Protein AF-A0A0Q6XEH3-F1 (afdb_monomer_lite)

Sequence (114 aa):
MPFETKRATFLDKTQQLRRALSASGHDPRDFDIEADHTSPLANLFKLAGGLLIVRRRSTGEERAYATDTESAWLDSVMADLSHGRLADAPETAPAVLSMLPHEDSVPAALPPVA

Structure (mmCIF, N/CA/C/O backbone):
data_AF-A0A0Q6XEH3-F1
#
_entry.id   AF-A0A0Q6XEH3-F1
#
loop_
_atom_site.group_PDB
_atom_site.id
_atom_site.type_symbol
_atom_site.label_atom_id
_atom_site.label_alt_id
_atom_site.label_comp_id
_atom_site.label_asym_id
_atom_site.label_entity_id
_atom_site.label_seq_id
_atom_site.pdbx_PDB_ins_code
_atom_site.Cartn_x
_atom_site.Cartn_y
_atom_site.Cartn_z
_atom_site.occupancy
_atom_site.B_iso_or_equiv
_atom_site.auth_seq_id
_atom_site.auth_comp_id
_atom_site.auth_asym_id
_atom_site.auth_atom_id
_atom_site.pdbx_PDB_model_num
ATOM 1 N N . MET A 1 1 ? 7.947 -3.030 -26.070 1.00 48.97 1 MET A N 1
ATOM 2 C CA . MET A 1 1 ? 7.619 -1.921 -25.150 1.00 48.97 1 MET A CA 1
ATOM 3 C C . MET A 1 1 ? 7.316 -2.485 -23.756 1.00 48.97 1 MET A C 1
ATOM 5 O O . MET A 1 1 ? 6.192 -2.898 -23.525 1.00 48.97 1 MET A O 1
ATOM 9 N N . PRO A 1 2 ? 8.298 -2.600 -22.841 1.00 59.72 2 PRO A N 1
ATOM 10 C CA . PRO A 1 2 ? 8.108 -3.265 -21.539 1.00 59.72 2 PRO A CA 1
ATOM 11 C C . PRO A 1 2 ? 7.513 -2.375 -20.429 1.00 59.72 2 PRO A C 1
ATOM 13 O O . PRO A 1 2 ? 7.138 -2.885 -19.378 1.00 59.72 2 PRO A O 1
ATOM 16 N N . PHE A 1 3 ? 7.440 -1.054 -20.619 1.00 59.34 3 PHE A N 1
ATOM 17 C CA . PHE A 1 3 ? 6.985 -0.116 -19.580 1.00 59.34 3 PHE A CA 1
ATOM 18 C C . PHE A 1 3 ? 5.456 -0.036 -19.444 1.00 59.34 3 PHE A C 1
ATOM 20 O O . PHE A 1 3 ? 4.954 0.161 -18.339 1.00 59.34 3 PHE A O 1
ATOM 27 N N . GLU A 1 4 ? 4.708 -0.232 -20.533 1.00 60.56 4 GLU A N 1
ATOM 28 C CA . GLU A 1 4 ? 3.235 -0.234 -20.511 1.00 60.56 4 GLU A CA 1
ATOM 29 C C . GLU A 1 4 ? 2.669 -1.423 -19.735 1.00 60.56 4 GLU A C 1
ATOM 31 O O . GLU A 1 4 ? 1.802 -1.245 -18.882 1.00 60.56 4 GLU A O 1
ATOM 36 N N . THR A 1 5 ? 3.213 -2.622 -19.957 1.00 64.25 5 THR A N 1
ATOM 37 C CA . THR A 1 5 ? 2.781 -3.837 -19.253 1.00 64.25 5 THR A CA 1
ATOM 38 C C . THR A 1 5 ? 2.966 -3.702 -17.742 1.00 64.25 5 THR A C 1
ATOM 40 O O . THR A 1 5 ? 2.080 -4.064 -16.977 1.00 64.25 5 THR A O 1
ATOM 43 N N . LYS A 1 6 ? 4.076 -3.097 -17.302 1.00 69.75 6 LYS A N 1
ATOM 44 C CA . LYS A 1 6 ? 4.381 -2.901 -15.876 1.00 69.75 6 LYS A CA 1
ATOM 45 C C . LYS A 1 6 ? 3.394 -1.958 -15.190 1.00 69.75 6 LYS A C 1
ATOM 47 O O . LYS A 1 6 ? 2.948 -2.242 -14.082 1.00 69.75 6 LYS A O 1
ATOM 52 N N . ARG A 1 7 ? 3.014 -0.863 -15.860 1.00 71.88 7 ARG A N 1
ATOM 53 C CA . ARG A 1 7 ? 1.991 0.063 -15.347 1.00 71.88 7 ARG A CA 1
ATOM 54 C C . ARG A 1 7 ? 0.626 -0.611 -15.254 1.00 71.88 7 ARG A C 1
ATOM 56 O O . ARG A 1 7 ? -0.051 -0.437 -14.247 1.00 71.88 7 ARG A O 1
ATOM 63 N N . ALA A 1 8 ? 0.252 -1.411 -16.254 1.00 72.25 8 ALA A N 1
ATOM 64 C CA . ALA A 1 8 ? -1.000 -2.164 -16.230 1.00 72.25 8 ALA A CA 1
ATOM 65 C C . ALA A 1 8 ? -1.050 -3.155 -15.052 1.00 72.25 8 ALA A C 1
ATOM 67 O O . ALA A 1 8 ? -2.026 -3.160 -14.308 1.00 72.25 8 ALA A O 1
ATOM 68 N N . THR A 1 9 ? 0.026 -3.916 -14.814 1.00 80.25 9 THR A N 1
ATOM 69 C CA . THR A 1 9 ? 0.119 -4.835 -13.664 1.00 80.25 9 THR A CA 1
ATOM 70 C C . THR A 1 9 ? 0.064 -4.101 -12.323 1.00 80.25 9 THR A C 1
ATOM 72 O O . THR A 1 9 ? -0.570 -4.576 -11.385 1.00 80.25 9 THR A O 1
ATOM 75 N N . PHE A 1 10 ? 0.707 -2.937 -12.206 1.00 82.38 10 PHE A N 1
ATOM 76 C CA . PHE A 1 10 ? 0.667 -2.144 -10.977 1.00 82.38 10 PHE A CA 1
ATOM 77 C C . PHE A 1 10 ? -0.742 -1.613 -10.670 1.00 82.38 10 PHE A C 1
ATOM 79 O O . PHE A 1 10 ? -1.207 -1.706 -9.532 1.00 82.38 10 PHE A O 1
ATOM 86 N N . LEU A 1 11 ? -1.441 -1.094 -11.683 1.00 83.31 11 LEU A N 1
ATOM 87 C CA . LEU A 1 11 ? -2.819 -0.620 -11.541 1.00 83.31 11 LEU A CA 1
ATOM 88 C C . LEU A 1 11 ? -3.772 -1.760 -11.160 1.00 83.31 11 LEU A C 1
ATOM 90 O O . LEU A 1 11 ? -4.601 -1.575 -10.270 1.00 83.31 11 LEU A O 1
ATOM 94 N N . ASP A 1 12 ? -3.610 -2.934 -11.773 1.00 87.06 12 ASP A N 1
ATOM 95 C CA . ASP A 1 12 ? -4.393 -4.133 -11.458 1.00 87.06 12 ASP A CA 1
ATOM 96 C C . ASP A 1 12 ? -4.199 -4.568 -9.996 1.00 87.06 12 ASP A C 1
ATOM 98 O O . ASP A 1 12 ? -5.165 -4.659 -9.236 1.00 87.06 12 ASP A O 1
ATOM 102 N N . LYS A 1 13 ? -2.944 -4.686 -9.543 1.00 88.12 13 LYS A N 1
ATOM 103 C CA . LYS A 1 13 ? -2.620 -5.000 -8.141 1.00 88.12 13 LYS A CA 1
ATOM 104 C C . LYS A 1 13 ? -3.130 -3.935 -7.162 1.00 88.12 13 LYS A C 1
ATOM 106 O O . LYS A 1 13 ? -3.608 -4.266 -6.080 1.00 88.12 13 LYS A O 1
ATOM 111 N N . THR A 1 14 ? -3.087 -2.654 -7.529 1.00 87.69 14 THR A N 1
ATOM 112 C CA . THR A 1 14 ? -3.633 -1.570 -6.690 1.00 87.69 14 THR A CA 1
ATOM 113 C C . THR A 1 14 ? -5.158 -1.659 -6.590 1.00 87.69 14 THR A C 1
ATOM 115 O O . THR A 1 14 ? -5.740 -1.428 -5.528 1.00 87.69 14 THR A O 1
ATOM 118 N N . GLN A 1 15 ? -5.831 -2.036 -7.679 1.00 89.00 15 GLN A N 1
ATOM 119 C CA . GLN A 1 15 ? -7.266 -2.301 -7.658 1.00 89.00 15 GLN A CA 1
ATOM 120 C C . GLN A 1 15 ? -7.593 -3.536 -6.810 1.00 89.00 15 GLN A C 1
ATOM 122 O O . GLN A 1 15 ? -8.570 -3.512 -6.057 1.00 89.00 15 GLN A O 1
ATOM 127 N N . GLN A 1 16 ? -6.773 -4.586 -6.889 1.00 90.62 16 GLN A N 1
ATOM 128 C CA . GLN A 1 16 ? -6.888 -5.772 -6.045 1.00 90.62 16 GLN A CA 1
ATOM 129 C C . GLN A 1 16 ? -6.757 -5.413 -4.561 1.00 90.62 16 GLN A C 1
ATOM 131 O O . GLN A 1 16 ? -7.608 -5.819 -3.775 1.00 90.62 16 GLN A O 1
ATOM 136 N N . LEU A 1 17 ? -5.784 -4.573 -4.196 1.00 90.62 17 LEU A N 1
ATOM 137 C CA . LEU A 1 17 ? -5.619 -4.062 -2.833 1.00 90.62 17 LEU A CA 1
ATOM 138 C C . LEU A 1 17 ? -6.873 -3.323 -2.340 1.00 90.62 17 LEU A C 1
ATOM 140 O O . LEU A 1 17 ? -7.377 -3.611 -1.258 1.00 90.62 17 LEU A O 1
ATOM 144 N N . ARG A 1 18 ? -7.444 -2.416 -3.144 1.00 90.06 18 ARG A N 1
ATOM 145 C CA . ARG A 1 18 ? -8.675 -1.690 -2.763 1.00 90.06 18 ARG A CA 1
ATOM 146 C C . ARG A 1 18 ? -9.869 -2.618 -2.531 1.00 90.06 18 ARG A C 1
ATOM 148 O O . ARG A 1 18 ? -10.675 -2.383 -1.629 1.00 90.06 18 ARG A O 1
ATOM 155 N N . ARG A 1 19 ? -9.992 -3.673 -3.342 1.00 90.69 19 ARG A N 1
ATOM 156 C CA . ARG A 1 19 ? -11.023 -4.704 -3.153 1.00 90.69 19 ARG A CA 1
ATOM 157 C C . ARG A 1 19 ? -10.765 -5.513 -1.887 1.00 90.69 19 ARG A C 1
ATOM 159 O O . ARG A 1 19 ? -11.710 -5.771 -1.150 1.00 90.69 19 ARG A O 1
ATOM 166 N N . ALA A 1 20 ? -9.510 -5.866 -1.627 1.00 89.06 20 ALA A N 1
ATOM 167 C CA . ALA A 1 20 ? -9.116 -6.613 -0.444 1.00 89.06 20 ALA A CA 1
ATOM 168 C C . ALA A 1 20 ? -9.407 -5.835 0.849 1.00 89.06 20 ALA A C 1
ATOM 170 O O . ALA A 1 20 ? -10.011 -6.407 1.747 1.00 89.06 20 ALA A O 1
ATOM 171 N N . LEU A 1 21 ? -9.111 -4.528 0.888 1.00 89.50 21 LEU A N 1
ATOM 172 C CA . LEU A 1 21 ? -9.483 -3.637 1.998 1.00 89.50 21 LEU A CA 1
ATOM 173 C C . LEU A 1 21 ? -10.988 -3.682 2.291 1.00 89.50 21 LEU A C 1
ATOM 175 O O . LEU A 1 21 ? -11.405 -3.857 3.431 1.00 89.50 21 LEU A O 1
ATOM 179 N N . SER A 1 22 ? -11.809 -3.577 1.241 1.00 87.81 22 SER A N 1
ATOM 180 C CA . SER A 1 22 ? -13.269 -3.634 1.391 1.00 87.81 22 SER A CA 1
ATOM 181 C C . SER A 1 22 ? -13.732 -5.002 1.905 1.00 87.81 22 SER A C 1
ATOM 183 O O . SER A 1 22 ? -14.632 -5.088 2.735 1.00 87.81 22 SER A O 1
ATOM 185 N N . ALA A 1 23 ? -13.126 -6.083 1.405 1.00 87.19 23 ALA A N 1
ATOM 186 C CA . ALA A 1 23 ? -13.472 -7.452 1.777 1.00 87.19 23 ALA A CA 1
ATOM 187 C C . ALA A 1 23 ? -13.045 -7.809 3.210 1.00 87.19 23 ALA A C 1
ATOM 189 O O . ALA A 1 23 ? -13.696 -8.637 3.843 1.00 87.19 23 ALA A O 1
ATOM 190 N N . SER A 1 24 ? -11.987 -7.181 3.729 1.00 83.75 24 SER A N 1
ATOM 191 C CA . SER A 1 24 ? -11.503 -7.372 5.098 1.00 83.75 24 SER A CA 1
ATOM 192 C C . SER A 1 24 ? -12.221 -6.494 6.131 1.00 83.75 24 SER A C 1
ATOM 194 O O . SER A 1 24 ? -11.847 -6.509 7.297 1.00 83.75 24 SER A O 1
ATOM 196 N N . GLY A 1 25 ? -13.247 -5.735 5.727 1.00 85.81 25 GLY A N 1
ATOM 197 C CA . GLY A 1 25 ? -14.031 -4.884 6.627 1.00 85.81 25 GLY A CA 1
ATOM 198 C C . GLY A 1 25 ? -13.425 -3.505 6.898 1.00 85.81 25 GLY A C 1
ATOM 199 O O . GLY A 1 25 ? -13.976 -2.752 7.697 1.00 85.81 25 GLY A O 1
ATOM 200 N N . HIS A 1 26 ? -12.333 -3.142 6.221 1.00 88.50 26 HIS A N 1
ATOM 201 C CA . HIS A 1 26 ? -11.778 -1.794 6.295 1.00 88.50 26 HIS A CA 1
ATOM 202 C C . HIS A 1 26 ? -12.531 -0.838 5.362 1.00 88.50 26 HIS A C 1
ATOM 204 O O . HIS A 1 26 ? -12.913 -1.210 4.252 1.00 88.50 26 HIS A O 1
ATOM 210 N N . ASP A 1 27 ? -12.700 0.423 5.778 1.00 88.38 27 ASP A N 1
ATOM 211 C CA . ASP A 1 27 ? -13.179 1.478 4.880 1.00 88.38 27 ASP A CA 1
ATOM 212 C C . ASP A 1 27 ? -12.041 1.891 3.930 1.00 88.38 27 ASP A C 1
ATOM 214 O O . ASP A 1 27 ? -11.046 2.458 4.386 1.00 88.38 27 ASP A O 1
ATOM 218 N N . PRO A 1 28 ? -12.158 1.692 2.603 1.00 87.62 28 PRO A N 1
ATOM 219 C CA . PRO A 1 28 ? -11.124 2.102 1.656 1.00 87.62 28 PRO A CA 1
ATOM 220 C C . PRO A 1 28 ? -10.837 3.608 1.665 1.00 87.62 28 PRO A C 1
ATOM 222 O O . PRO A 1 28 ? -9.792 4.024 1.174 1.00 87.62 28 PRO A O 1
ATOM 225 N N . ARG A 1 29 ? -11.756 4.439 2.176 1.00 90.12 29 ARG A N 1
ATOM 226 C CA . ARG A 1 29 ? -11.574 5.896 2.298 1.00 90.12 29 ARG A CA 1
ATOM 227 C C . ARG A 1 29 ? -10.674 6.291 3.464 1.00 90.12 29 ARG A C 1
ATOM 229 O O . ARG A 1 29 ? -10.197 7.426 3.492 1.00 90.12 29 ARG A O 1
ATOM 236 N N . ASP A 1 30 ? -10.453 5.373 4.401 1.00 90.31 30 ASP A N 1
ATOM 237 C CA . ASP A 1 30 ? -9.495 5.534 5.490 1.00 90.31 30 ASP A CA 1
ATOM 238 C C . ASP A 1 30 ? -8.048 5.328 5.012 1.00 90.31 30 ASP A C 1
ATOM 240 O O . ASP A 1 30 ? -7.110 5.668 5.723 1.00 90.31 30 ASP A O 1
ATOM 244 N N . PHE A 1 31 ? -7.844 4.816 3.794 1.00 92.50 31 PHE A N 1
ATOM 245 C CA . PHE A 1 31 ? -6.521 4.524 3.252 1.00 92.50 31 PHE A CA 1
ATOM 246 C C . PHE A 1 31 ? -6.182 5.438 2.073 1.00 92.50 31 PHE A C 1
ATOM 248 O O . PHE A 1 31 ? -6.863 5.452 1.046 1.00 92.50 31 PHE A O 1
ATOM 255 N N . ASP A 1 32 ? -5.071 6.158 2.199 1.00 92.50 32 ASP A N 1
ATOM 256 C CA . ASP A 1 32 ? -4.397 6.805 1.081 1.00 92.50 32 ASP A CA 1
ATOM 257 C C . ASP A 1 32 ? -3.367 5.835 0.502 1.00 92.50 32 ASP A C 1
ATOM 259 O O . ASP A 1 32 ? -2.494 5.340 1.213 1.00 92.50 32 ASP A O 1
ATOM 263 N N . ILE A 1 33 ? -3.485 5.548 -0.794 1.00 91.50 33 ILE A N 1
ATOM 264 C CA . ILE A 1 33 ? -2.582 4.656 -1.526 1.00 91.50 33 ILE A CA 1
ATOM 265 C C . ILE A 1 33 ? -1.993 5.463 -2.678 1.00 91.50 33 ILE A C 1
ATOM 267 O O . ILE A 1 33 ? -2.711 5.798 -3.626 1.00 91.50 33 ILE A O 1
ATOM 271 N N .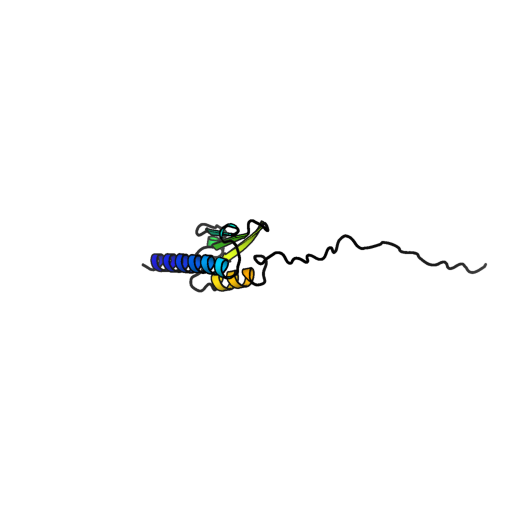 GLU A 1 34 ? -0.704 5.766 -2.590 1.00 90.00 34 GLU A N 1
ATOM 272 C CA . GLU A 1 34 ? 0.017 6.610 -3.538 1.00 90.00 34 GLU A CA 1
ATOM 273 C C . GLU A 1 34 ? 1.198 5.859 -4.154 1.00 90.00 34 GLU A C 1
ATOM 275 O O . GLU A 1 34 ? 1.928 5.140 -3.476 1.00 90.00 34 GLU A O 1
ATOM 280 N N . ALA A 1 35 ? 1.385 6.027 -5.462 1.00 87.31 35 ALA A N 1
ATOM 281 C CA . ALA A 1 35 ? 2.532 5.495 -6.181 1.00 87.31 35 ALA A CA 1
ATOM 282 C C . ALA A 1 35 ? 3.531 6.624 -6.436 1.00 87.31 35 ALA A C 1
ATOM 284 O O . ALA A 1 35 ? 3.262 7.510 -7.249 1.00 87.31 35 ALA A O 1
ATOM 285 N N . ASP A 1 36 ? 4.690 6.572 -5.785 1.00 84.44 36 ASP A N 1
ATOM 286 C CA . ASP A 1 36 ? 5.773 7.520 -6.020 1.00 84.44 36 ASP A CA 1
ATOM 287 C C . ASP A 1 36 ? 6.867 6.872 -6.876 1.00 84.44 36 ASP A C 1
ATOM 289 O O . ASP A 1 36 ? 7.793 6.207 -6.402 1.00 84.44 36 ASP A O 1
ATOM 293 N N . HIS A 1 37 ? 6.747 7.074 -8.187 1.00 77.62 37 HIS A N 1
ATOM 294 C CA . HIS A 1 37 ? 7.752 6.653 -9.167 1.00 77.62 37 HIS A CA 1
ATOM 295 C C . HIS A 1 37 ? 8.925 7.634 -9.281 1.00 77.62 37 HIS A C 1
ATOM 297 O O . HIS A 1 37 ? 9.925 7.321 -9.923 1.00 77.62 37 HIS A O 1
ATOM 303 N N . THR A 1 38 ? 8.793 8.828 -8.705 1.00 77.56 38 THR A N 1
ATOM 304 C CA . THR A 1 38 ? 9.788 9.907 -8.772 1.00 77.56 38 THR A CA 1
ATOM 305 C C . THR A 1 38 ? 10.615 10.033 -7.503 1.00 77.56 38 THR A C 1
ATOM 307 O O . THR A 1 38 ? 11.537 10.848 -7.454 1.00 77.56 38 THR A O 1
ATOM 310 N N . SER A 1 39 ? 10.309 9.214 -6.497 1.00 78.62 39 SER A N 1
ATOM 311 C CA . SER A 1 39 ? 10.941 9.266 -5.194 1.00 78.62 39 SER A CA 1
ATOM 312 C C . SER A 1 39 ? 12.466 9.236 -5.312 1.00 78.62 39 SER A C 1
ATOM 314 O O . SER A 1 39 ? 13.022 8.319 -5.932 1.00 78.62 39 SER A O 1
ATOM 316 N N . PRO A 1 40 ? 13.187 10.165 -4.659 1.00 80.94 40 PRO A N 1
ATOM 317 C CA . PRO A 1 40 ? 14.640 10.089 -4.547 1.00 80.94 40 PRO A CA 1
ATOM 318 C C . PRO A 1 40 ? 15.106 8.752 -3.956 1.00 80.94 40 PRO A C 1
ATOM 320 O O . PRO A 1 40 ? 16.157 8.246 -4.342 1.00 80.94 40 PRO A O 1
ATOM 323 N N . LEU A 1 41 ? 14.299 8.145 -3.077 1.00 79.94 41 LEU A N 1
ATOM 324 C CA . LEU A 1 41 ? 14.559 6.821 -2.511 1.00 79.94 41 LEU A CA 1
ATOM 325 C C . LEU A 1 41 ? 14.410 5.711 -3.555 1.00 79.94 41 LEU A C 1
ATOM 327 O O . LEU A 1 41 ? 15.264 4.831 -3.629 1.00 79.94 41 LEU A O 1
ATOM 331 N N . ALA A 1 42 ? 13.385 5.772 -4.409 1.00 81.38 42 ALA A N 1
ATOM 332 C CA . ALA A 1 42 ? 13.241 4.829 -5.516 1.00 81.38 42 ALA A CA 1
ATOM 333 C C . ALA A 1 42 ? 14.457 4.881 -6.452 1.00 81.38 42 ALA A C 1
ATOM 335 O O . ALA A 1 42 ? 14.976 3.838 -6.849 1.00 81.38 42 ALA A O 1
ATOM 336 N N . ASN A 1 43 ? 14.967 6.084 -6.730 1.00 81.12 43 ASN A N 1
ATOM 337 C CA . ASN A 1 43 ? 16.187 6.267 -7.514 1.00 81.12 43 ASN A CA 1
ATOM 338 C C . ASN A 1 43 ? 17.432 5.735 -6.791 1.00 81.12 43 ASN A C 1
ATOM 340 O O . ASN A 1 43 ? 18.237 5.034 -7.406 1.00 81.12 43 ASN A O 1
ATOM 344 N N . LEU A 1 44 ? 17.577 6.018 -5.493 1.00 81.75 44 LEU A N 1
ATOM 345 C CA . LEU A 1 44 ? 18.701 5.551 -4.678 1.00 81.75 44 LEU A CA 1
ATOM 346 C C . LEU A 1 44 ? 18.792 4.019 -4.659 1.00 81.75 44 LEU A C 1
ATOM 348 O O . LEU A 1 44 ? 19.872 3.458 -4.839 1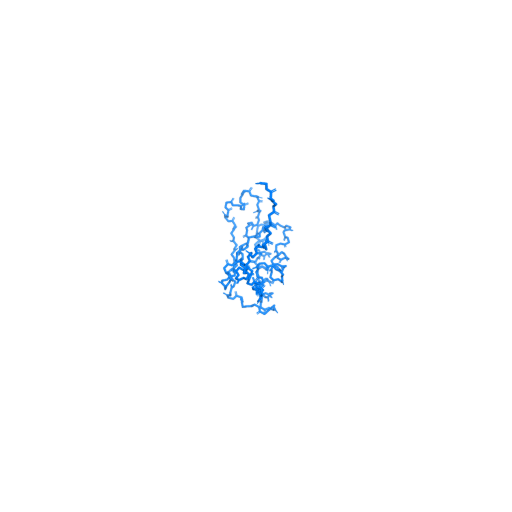.00 81.75 44 LEU A O 1
ATOM 352 N N . PHE A 1 45 ? 17.652 3.347 -4.502 1.00 80.12 45 PHE A N 1
ATOM 353 C CA . PHE A 1 45 ? 17.560 1.887 -4.460 1.00 80.12 45 PHE A CA 1
ATOM 354 C C . PHE A 1 45 ? 17.348 1.239 -5.836 1.00 80.12 45 PHE A C 1
ATOM 356 O O . PHE A 1 45 ? 17.205 0.022 -5.923 1.00 80.12 45 PHE A O 1
ATOM 363 N N . LYS A 1 46 ? 17.359 2.028 -6.920 1.00 78.62 46 LYS A N 1
ATOM 364 C CA . LYS A 1 46 ? 17.147 1.568 -8.305 1.00 78.62 46 LYS A CA 1
ATOM 365 C C . LYS A 1 46 ? 15.857 0.750 -8.478 1.00 78.62 46 LYS A C 1
ATOM 367 O O . LYS A 1 46 ? 15.813 -0.208 -9.253 1.00 78.62 46 LYS A O 1
ATOM 372 N N . LEU A 1 47 ? 14.798 1.137 -7.770 1.00 78.38 47 LEU A N 1
ATOM 373 C CA . LEU A 1 47 ? 13.496 0.479 -7.823 1.00 78.38 47 LEU A CA 1
ATOM 374 C C . LEU A 1 47 ? 12.800 0.832 -9.136 1.00 78.38 47 LEU A C 1
ATOM 376 O O . LEU A 1 47 ? 12.184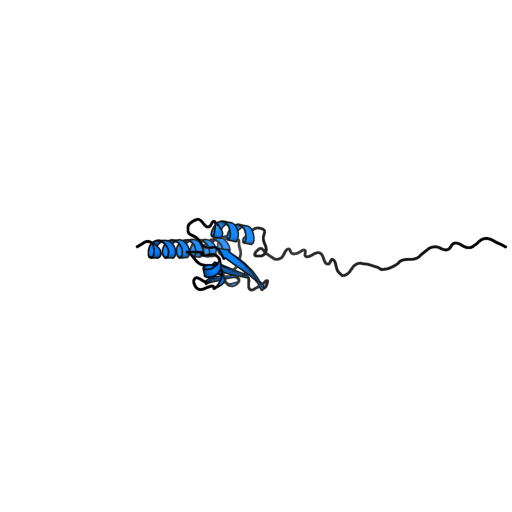 1.885 -9.273 1.00 78.38 47 LEU A O 1
ATOM 380 N N . ALA A 1 48 ? 12.883 -0.073 -10.112 1.00 74.62 48 ALA A N 1
ATOM 381 C CA . ALA A 1 48 ? 12.359 0.154 -11.459 1.00 74.62 48 ALA A CA 1
ATOM 382 C C . ALA A 1 48 ? 10.842 0.424 -11.510 1.00 74.62 48 ALA A C 1
ATOM 384 O O . ALA A 1 48 ? 10.364 0.989 -12.492 1.00 74.62 48 ALA A O 1
ATOM 385 N N . GLY A 1 49 ? 10.088 -0.001 -10.491 1.00 75.69 49 GLY A N 1
ATOM 386 C CA . GLY A 1 49 ? 8.657 0.283 -10.374 1.00 75.69 49 GLY A CA 1
ATOM 387 C C . GLY A 1 49 ? 8.304 1.412 -9.407 1.00 75.69 49 GLY A C 1
ATOM 388 O O . GLY A 1 49 ? 7.138 1.801 -9.366 1.00 75.69 49 GLY A O 1
ATOM 389 N N . GLY A 1 50 ? 9.276 1.993 -8.697 1.00 86.12 50 GLY A N 1
ATOM 390 C CA . GLY A 1 50 ? 9.050 3.058 -7.719 1.00 86.12 50 GLY A CA 1
ATOM 391 C C . GLY A 1 50 ? 8.772 2.564 -6.298 1.00 86.12 50 GLY A C 1
ATOM 392 O O . GLY A 1 50 ? 9.211 1.485 -5.889 1.00 86.12 50 GLY A O 1
ATOM 393 N N . LEU A 1 51 ? 8.056 3.400 -5.547 1.00 88.94 51 LEU A N 1
ATOM 394 C CA . LEU A 1 51 ? 7.533 3.097 -4.220 1.00 88.94 51 LEU A CA 1
ATOM 395 C C . LEU A 1 51 ? 6.005 3.154 -4.223 1.00 88.94 51 LEU A C 1
ATOM 397 O O . LEU A 1 51 ? 5.400 3.971 -4.915 1.00 88.94 51 LEU A O 1
ATOM 401 N N . LEU A 1 52 ? 5.392 2.306 -3.406 1.00 91.06 52 LEU A N 1
ATOM 402 C CA . LEU A 1 52 ? 4.007 2.442 -2.984 1.00 91.06 52 LEU A CA 1
ATOM 403 C C . LEU A 1 52 ? 3.991 2.942 -1.546 1.00 91.06 52 LEU A C 1
ATOM 405 O O . LEU A 1 52 ? 4.569 2.299 -0.673 1.00 91.06 52 LEU A O 1
ATOM 409 N N . ILE A 1 53 ? 3.301 4.042 -1.296 1.00 91.81 53 ILE A N 1
ATOM 410 C CA . ILE A 1 53 ? 3.051 4.558 0.043 1.00 91.81 53 ILE A CA 1
ATOM 411 C C . ILE A 1 53 ? 1.602 4.237 0.394 1.00 91.81 53 ILE A C 1
ATOM 413 O O . ILE A 1 53 ? 0.681 4.576 -0.351 1.00 91.81 53 ILE A O 1
ATOM 417 N N . VAL A 1 54 ? 1.405 3.555 1.519 1.00 92.69 54 VAL A N 1
ATOM 418 C CA . VAL A 1 54 ? 0.087 3.266 2.084 1.00 92.69 54 VAL A CA 1
ATOM 419 C C . VAL A 1 54 ? 0.004 3.951 3.435 1.00 92.69 54 VAL A C 1
ATOM 421 O O . VAL A 1 54 ? 0.795 3.660 4.334 1.00 92.69 54 VAL A O 1
ATOM 424 N N . ARG A 1 55 ? -0.959 4.857 3.574 1.00 92.81 55 ARG A N 1
ATOM 425 C CA . ARG A 1 55 ? -1.209 5.597 4.806 1.00 92.81 55 ARG A CA 1
ATOM 426 C C . ARG A 1 55 ? -2.630 5.365 5.275 1.00 92.81 55 ARG A C 1
ATOM 428 O O . ARG A 1 55 ? -3.571 5.523 4.500 1.00 92.81 55 ARG A O 1
ATOM 435 N N . ARG A 1 56 ? -2.784 5.052 6.555 1.00 92.50 56 ARG A N 1
ATOM 436 C CA . ARG A 1 56 ? -4.085 4.945 7.206 1.00 92.50 56 ARG A CA 1
ATOM 437 C C . ARG A 1 56 ? -4.398 6.244 7.946 1.00 92.50 56 ARG A C 1
ATOM 439 O O . ARG A 1 56 ? -3.655 6.658 8.831 1.00 92.50 56 ARG A O 1
ATOM 446 N N . ARG A 1 57 ? -5.485 6.917 7.575 1.00 89.94 57 ARG A N 1
ATOM 447 C CA . ARG A 1 57 ? -5.846 8.258 8.063 1.00 89.94 57 ARG A CA 1
ATOM 448 C C . ARG A 1 57 ? -6.268 8.247 9.527 1.00 89.94 57 ARG A C 1
ATOM 450 O O . ARG A 1 57 ? -5.887 9.153 10.260 1.00 89.94 57 ARG A O 1
ATOM 457 N N . SER A 1 58 ? -7.027 7.239 9.945 1.00 87.62 58 SER A N 1
ATOM 458 C CA . SER A 1 58 ? -7.528 7.105 11.316 1.00 87.62 58 SER A CA 1
ATOM 459 C C . SER A 1 58 ? -6.424 6.907 12.356 1.00 87.62 58 SER A C 1
ATOM 461 O O . SER A 1 58 ? -6.557 7.400 13.474 1.00 87.62 58 SER A O 1
ATOM 463 N N . THR A 1 59 ? -5.334 6.222 11.999 1.00 85.69 59 THR A N 1
ATOM 464 C CA . THR A 1 59 ? -4.213 5.940 12.913 1.00 85.69 59 THR A CA 1
ATOM 465 C C . THR A 1 59 ? -2.998 6.834 12.669 1.00 85.69 59 THR A C 1
ATOM 467 O O . THR A 1 59 ? -2.149 6.963 13.545 1.00 85.69 59 THR A O 1
ATOM 470 N N . GLY A 1 60 ? -2.899 7.448 11.487 1.00 87.06 60 GLY A N 1
ATOM 471 C CA . GLY A 1 60 ? -1.720 8.193 11.048 1.00 87.06 60 GLY A CA 1
ATOM 472 C C . GLY A 1 60 ? -0.530 7.306 10.662 1.00 87.06 60 GLY A C 1
ATOM 473 O O . GLY A 1 60 ? 0.529 7.837 10.340 1.00 87.06 60 GLY A O 1
ATOM 474 N N . GLU A 1 61 ? -0.686 5.980 10.684 1.00 89.69 61 GLU A N 1
ATOM 475 C CA . GLU A 1 61 ? 0.370 5.032 10.321 1.00 89.69 61 GLU A CA 1
ATOM 476 C C . GLU A 1 61 ? 0.639 5.075 8.809 1.00 89.69 61 GLU A C 1
ATOM 478 O O . GLU A 1 61 ? -0.286 5.089 7.989 1.00 89.69 61 GLU A O 1
ATOM 483 N N . GLU A 1 62 ? 1.920 5.079 8.440 1.00 91.56 62 GLU A N 1
ATOM 484 C CA . GLU A 1 62 ? 2.393 5.166 7.058 1.00 91.56 62 GLU A CA 1
ATOM 485 C C . GLU A 1 62 ? 3.470 4.112 6.793 1.00 91.56 62 GLU A C 1
ATOM 487 O O . GLU A 1 62 ? 4.380 3.892 7.598 1.00 91.56 62 GLU A O 1
ATOM 492 N N . ARG A 1 63 ? 3.365 3.435 5.647 1.00 91.75 63 ARG A N 1
ATOM 493 C CA . ARG A 1 63 ? 4.294 2.384 5.224 1.00 91.75 63 ARG A CA 1
ATOM 494 C C . ARG A 1 63 ? 4.648 2.552 3.754 1.00 91.75 63 ARG A C 1
ATOM 496 O O . ARG A 1 63 ? 3.777 2.807 2.926 1.00 91.75 63 ARG A O 1
ATOM 503 N N . ALA A 1 64 ? 5.927 2.365 3.436 1.00 90.31 64 ALA A N 1
ATOM 504 C CA . ALA A 1 64 ? 6.440 2.390 2.072 1.00 90.31 64 ALA A CA 1
ATOM 505 C C . ALA A 1 64 ? 6.873 0.986 1.629 1.00 90.31 64 ALA A C 1
ATOM 507 O O . ALA A 1 64 ? 7.566 0.281 2.365 1.00 90.31 64 ALA A O 1
ATOM 508 N N . TYR A 1 65 ? 6.504 0.606 0.408 1.00 90.19 65 TYR A N 1
ATOM 509 C CA . TYR A 1 65 ? 6.797 -0.693 -0.191 1.00 90.19 65 TYR A CA 1
ATOM 510 C C . TYR A 1 65 ? 7.513 -0.507 -1.528 1.00 90.19 65 TYR A C 1
ATOM 512 O O . TYR A 1 65 ? 7.111 0.313 -2.352 1.00 90.19 65 TYR A O 1
ATOM 520 N N . ALA A 1 66 ? 8.568 -1.285 -1.762 1.00 88.69 66 ALA A N 1
ATOM 521 C CA . ALA A 1 66 ? 9.257 -1.323 -3.048 1.00 88.69 66 ALA A CA 1
ATOM 522 C C . ALA A 1 66 ? 8.416 -2.074 -4.088 1.00 88.69 66 ALA A C 1
ATOM 524 O O . ALA A 1 66 ? 7.944 -3.172 -3.807 1.00 88.69 66 ALA A O 1
ATOM 525 N N . THR A 1 67 ? 8.239 -1.502 -5.281 1.00 85.38 67 THR A N 1
ATOM 526 C CA . THR A 1 67 ? 7.337 -2.040 -6.319 1.00 85.38 67 THR A CA 1
ATOM 527 C C . THR A 1 67 ? 8.084 -2.552 -7.558 1.00 85.38 67 THR A C 1
ATOM 529 O O . THR A 1 67 ? 7.648 -2.350 -8.690 1.00 85.38 67 THR A O 1
ATOM 532 N N . ASP A 1 68 ? 9.234 -3.213 -7.391 1.00 79.56 68 ASP A N 1
ATOM 533 C CA . ASP A 1 68 ? 10.005 -3.771 -8.509 1.00 79.56 68 ASP A CA 1
ATOM 534 C C . ASP A 1 68 ? 9.315 -4.968 -9.209 1.00 79.56 68 ASP A C 1
ATOM 536 O O . ASP A 1 68 ? 8.252 -5.436 -8.808 1.00 79.56 68 ASP A O 1
ATOM 540 N N . THR A 1 69 ? 9.889 -5.461 -10.310 1.00 62.84 69 THR A N 1
ATOM 541 C CA . THR A 1 69 ? 9.213 -6.427 -11.207 1.00 62.84 69 THR A CA 1
ATOM 542 C C . THR A 1 69 ? 8.904 -7.767 -10.519 1.00 62.84 69 THR A C 1
ATOM 544 O O . THR A 1 69 ? 7.951 -8.436 -10.915 1.00 62.84 69 THR A O 1
ATOM 547 N N . GLU A 1 70 ? 9.652 -8.123 -9.471 1.00 69.69 70 GLU A N 1
ATOM 548 C CA . GLU A 1 70 ? 9.466 -9.351 -8.686 1.00 69.69 70 GLU A CA 1
ATOM 549 C C . GLU A 1 70 ? 8.987 -9.062 -7.253 1.00 69.69 70 GLU A C 1
ATOM 551 O O . GLU A 1 70 ? 8.890 -9.971 -6.430 1.00 69.69 70 GLU A O 1
ATOM 556 N N . SER A 1 71 ? 8.643 -7.805 -6.945 1.00 70.00 71 SER A N 1
ATOM 557 C CA . SER A 1 71 ? 8.216 -7.432 -5.597 1.00 70.00 71 SER A CA 1
ATOM 558 C C . SER A 1 71 ? 6.913 -8.123 -5.190 1.00 70.00 71 SER A C 1
ATOM 560 O O . SER A 1 71 ? 5.848 -7.948 -5.798 1.00 70.00 71 SER A O 1
ATOM 562 N N . ALA A 1 72 ? 6.983 -8.812 -4.052 1.00 84.94 72 ALA A N 1
ATOM 563 C CA . ALA A 1 72 ? 5.842 -9.313 -3.287 1.00 84.94 72 ALA A CA 1
ATOM 564 C C . ALA A 1 72 ? 5.142 -8.189 -2.493 1.00 84.94 72 ALA A C 1
ATOM 566 O O . ALA A 1 72 ? 4.616 -8.412 -1.407 1.00 84.94 72 ALA A O 1
ATOM 567 N N . TRP A 1 73 ? 5.159 -6.948 -3.000 1.00 89.69 73 TRP A N 1
ATOM 568 C CA . TRP A 1 73 ? 4.661 -5.783 -2.264 1.00 89.69 73 TRP A CA 1
ATOM 569 C C . TRP A 1 73 ? 3.193 -5.925 -1.881 1.00 89.69 73 TRP A C 1
ATOM 571 O O . TRP A 1 73 ? 2.812 -5.511 -0.793 1.00 89.69 73 TRP A O 1
ATOM 581 N N . LEU A 1 74 ? 2.379 -6.523 -2.755 1.00 89.06 74 LEU A N 1
ATOM 582 C CA . LEU A 1 74 ? 0.964 -6.730 -2.480 1.00 89.06 74 LEU A CA 1
ATOM 583 C C . LEU A 1 74 ? 0.792 -7.674 -1.288 1.00 89.06 74 LEU A C 1
ATOM 585 O O . LEU A 1 74 ? 0.043 -7.351 -0.374 1.00 89.06 74 LEU A O 1
ATOM 589 N N . ASP A 1 75 ? 1.535 -8.780 -1.255 1.00 89.75 75 ASP A N 1
ATOM 590 C CA . ASP A 1 75 ? 1.507 -9.727 -0.139 1.00 89.75 75 ASP A CA 1
ATOM 591 C C . ASP A 1 75 ? 2.009 -9.076 1.158 1.00 89.75 75 ASP A C 1
ATOM 593 O O . ASP A 1 75 ? 1.403 -9.253 2.213 1.00 89.75 75 ASP A O 1
ATOM 597 N N . SER A 1 76 ? 3.054 -8.245 1.080 1.00 90.38 76 SER A N 1
ATOM 598 C CA . SER A 1 76 ? 3.560 -7.473 2.222 1.00 90.38 76 SER A CA 1
ATOM 599 C C . SER A 1 76 ? 2.529 -6.483 2.770 1.00 90.38 76 SER A C 1
ATOM 601 O O . SER A 1 76 ? 2.374 -6.378 3.985 1.00 90.38 76 SER A O 1
ATOM 603 N N . VAL A 1 77 ? 1.798 -5.778 1.898 1.00 90.50 77 VAL A N 1
ATOM 604 C CA . VAL A 1 77 ? 0.706 -4.883 2.316 1.00 90.50 77 VAL A CA 1
ATOM 605 C C . VAL A 1 77 ? -0.416 -5.692 2.965 1.00 90.50 77 VAL A C 1
ATOM 607 O O . VAL A 1 77 ? -0.900 -5.321 4.030 1.00 90.50 77 VAL A O 1
ATOM 610 N N . MET A 1 78 ? -0.810 -6.818 2.366 1.00 89.88 78 MET A N 1
ATOM 611 C CA . MET A 1 78 ? -1.849 -7.693 2.918 1.00 89.88 78 MET A CA 1
ATOM 612 C C . MET A 1 78 ? -1.469 -8.245 4.299 1.00 89.88 78 MET A C 1
ATOM 614 O O . MET A 1 78 ? -2.317 -8.318 5.192 1.00 89.88 78 MET A O 1
ATOM 618 N N . ALA A 1 79 ? -0.196 -8.583 4.506 1.00 88.94 79 ALA A N 1
ATOM 619 C CA . ALA A 1 79 ? 0.318 -8.990 5.808 1.00 88.94 79 ALA A CA 1
ATOM 620 C C . ALA A 1 79 ? 0.268 -7.840 6.831 1.00 88.94 79 ALA A C 1
ATOM 622 O O . ALA A 1 79 ? -0.192 -8.043 7.957 1.00 88.94 79 ALA A O 1
ATOM 623 N N . ASP A 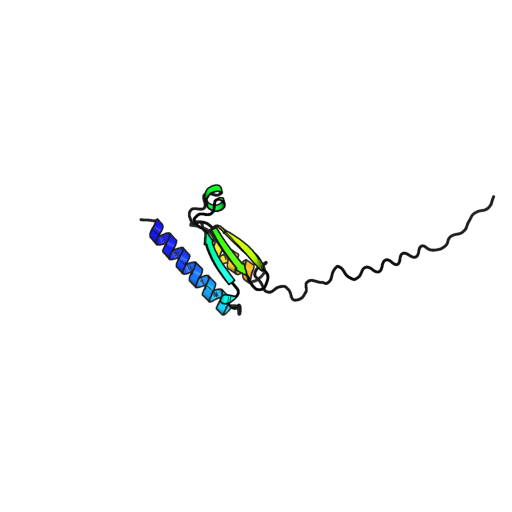1 80 ? 0.672 -6.627 6.436 1.00 88.25 80 ASP A N 1
ATOM 624 C CA . ASP A 1 80 ? 0.627 -5.445 7.307 1.00 88.25 80 ASP A CA 1
ATOM 625 C C . ASP A 1 80 ? -0.811 -5.037 7.680 1.00 88.25 80 ASP A C 1
ATOM 627 O O . ASP A 1 80 ? -1.028 -4.535 8.784 1.00 88.25 80 ASP A O 1
ATOM 631 N N . LEU A 1 81 ? -1.787 -5.278 6.800 1.00 86.56 81 LEU A N 1
ATOM 632 C CA . LEU A 1 81 ? -3.214 -5.073 7.076 1.00 86.56 81 LEU A CA 1
ATOM 633 C C . LEU A 1 81 ? -3.783 -6.115 8.043 1.00 86.56 81 LEU A C 1
ATOM 635 O O . LEU A 1 81 ? -4.636 -5.794 8.862 1.00 86.56 81 LEU A O 1
ATOM 639 N N . SER A 1 82 ? -3.311 -7.359 7.959 1.00 84.19 82 SER A N 1
ATOM 640 C CA . SER A 1 82 ? -3.840 -8.464 8.770 1.00 84.19 82 SER A CA 1
ATOM 641 C C . SER A 1 82 ? -3.255 -8.488 10.185 1.00 84.19 82 SER A C 1
ATOM 643 O O . SER A 1 82 ? -3.940 -8.855 11.138 1.00 84.19 82 SER A O 1
ATOM 645 N N . HIS A 1 83 ? -1.973 -8.137 10.325 1.00 79.50 83 HIS A N 1
ATOM 646 C CA . HIS A 1 83 ? -1.213 -8.339 11.566 1.00 79.50 83 HIS A CA 1
ATOM 647 C C . HIS A 1 83 ? -0.219 -7.215 11.892 1.00 79.50 83 HIS A C 1
ATOM 649 O O . HIS A 1 83 ? 0.482 -7.295 12.902 1.00 79.50 83 HIS A O 1
ATOM 655 N N . GLY A 1 84 ? -0.088 -6.210 11.027 1.00 75.12 84 GLY A N 1
ATOM 656 C CA . GLY A 1 84 ? 0.953 -5.192 11.128 1.00 75.12 84 GLY A CA 1
ATOM 657 C C . GLY A 1 84 ? 0.441 -3.829 11.575 1.00 75.12 84 GLY A C 1
ATOM 658 O O . GLY A 1 84 ? -0.610 -3.684 12.187 1.00 75.12 84 GLY A O 1
ATOM 659 N N . ARG A 1 85 ? 1.226 -2.798 11.254 1.00 76.75 85 ARG A N 1
ATOM 660 C CA . ARG A 1 85 ? 0.976 -1.399 11.648 1.00 76.75 85 ARG A CA 1
ATOM 661 C C . ARG A 1 85 ? -0.241 -0.766 10.970 1.00 76.75 85 ARG A C 1
ATOM 663 O O . ARG A 1 85 ? -0.705 0.276 11.415 1.00 76.75 85 ARG A O 1
ATOM 670 N N . LEU A 1 86 ? -0.732 -1.375 9.892 1.00 81.31 86 LEU A N 1
ATOM 671 C CA . LEU A 1 86 ? -1.917 -0.909 9.172 1.00 81.31 86 LEU A CA 1
ATOM 672 C C . LEU A 1 86 ? -3.205 -1.587 9.660 1.00 81.31 86 LEU A C 1
ATOM 674 O O . LEU A 1 86 ? -4.291 -1.113 9.319 1.00 81.31 86 LEU A O 1
ATOM 678 N N . ALA A 1 87 ? -3.090 -2.654 10.459 1.00 79.00 87 ALA A N 1
ATOM 679 C CA . ALA A 1 87 ? -4.224 -3.297 11.108 1.00 79.00 87 ALA A CA 1
ATOM 680 C C . ALA A 1 87 ? -4.933 -2.324 12.060 1.00 79.00 87 ALA A C 1
ATOM 682 O O . ALA A 1 87 ? -4.424 -1.242 12.376 1.00 79.00 87 ALA A O 1
ATOM 683 N N . ASP A 1 88 ? -6.139 -2.685 12.501 1.00 69.31 88 ASP A N 1
ATOM 684 C CA . ASP A 1 88 ? -6.794 -1.953 13.583 1.00 69.31 88 ASP A CA 1
ATOM 685 C C . ASP A 1 88 ? -5.846 -1.826 14.765 1.00 69.31 88 ASP A C 1
ATOM 687 O O . ASP A 1 88 ? -5.149 -2.780 15.123 1.00 69.31 88 ASP A O 1
ATOM 691 N N . ALA A 1 89 ? -5.781 -0.610 15.322 1.00 59.38 89 ALA A N 1
ATOM 692 C CA . ALA A 1 89 ? -5.025 -0.382 16.536 1.00 59.38 89 ALA A CA 1
ATOM 693 C C . ALA A 1 89 ? -5.456 -1.474 17.520 1.00 59.38 89 ALA A C 1
ATOM 695 O O . ALA A 1 89 ? -6.666 -1.658 17.699 1.00 59.38 89 ALA A O 1
ATOM 696 N N . PRO A 1 90 ? -4.520 -2.237 18.112 1.00 51.94 90 PRO A N 1
ATOM 697 C CA . PRO A 1 90 ? -4.920 -3.195 19.118 1.00 51.94 90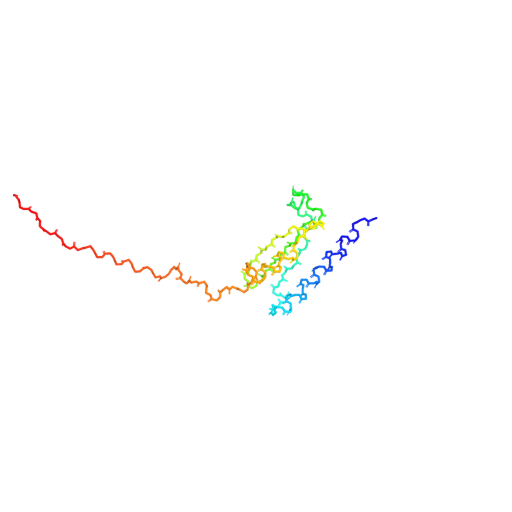 PRO A CA 1
ATOM 698 C C . PRO A 1 90 ? -5.716 -2.404 20.154 1.00 51.94 90 PRO A C 1
ATOM 700 O O . PRO A 1 90 ? -5.198 -1.441 20.721 1.00 51.94 90 PRO A O 1
ATOM 703 N N . GLU A 1 91 ? -6.959 -2.811 20.427 1.00 48.22 91 GLU A N 1
ATOM 704 C CA . GLU A 1 91 ? -7.816 -2.242 21.486 1.00 48.22 91 GLU A CA 1
ATOM 705 C C . GLU A 1 91 ? -7.185 -2.401 22.892 1.00 48.22 91 GLU A C 1
ATOM 707 O O . GLU A 1 91 ? -7.764 -2.122 23.934 1.00 48.22 91 GLU A O 1
ATOM 712 N N . THR A 1 92 ? -5.935 -2.844 22.940 1.00 45.81 92 THR A N 1
ATOM 713 C CA . THR A 1 92 ? -5.084 -2.965 24.103 1.00 45.81 92 THR A CA 1
ATOM 714 C C . THR A 1 92 ? -3.678 -2.506 23.716 1.00 45.81 92 THR A C 1
ATOM 716 O O . THR A 1 92 ? -2.747 -3.296 23.590 1.00 45.81 92 THR A O 1
ATOM 719 N N . ALA A 1 93 ? -3.480 -1.196 23.573 1.00 41.34 93 ALA A N 1
ATOM 720 C CA . ALA A 1 93 ? -2.261 -0.649 24.150 1.00 41.34 93 ALA A CA 1
ATOM 721 C C . ALA A 1 93 ? -2.435 -0.823 25.666 1.00 41.34 93 ALA A C 1
ATOM 723 O O . ALA A 1 93 ? -3.329 -0.190 26.238 1.00 41.34 93 ALA A O 1
ATOM 724 N N . PRO A 1 94 ? -1.689 -1.716 26.342 1.00 40.47 94 PRO A N 1
ATOM 725 C CA . PRO A 1 94 ? -1.745 -1.728 27.786 1.00 40.47 94 PRO A CA 1
ATOM 726 C C . PRO A 1 94 ? -1.292 -0.338 28.232 1.00 40.47 94 PRO A C 1
ATOM 728 O O . PRO A 1 94 ? -0.299 0.195 27.733 1.00 40.47 94 PRO A O 1
ATOM 731 N N . ALA A 1 95 ? -2.053 0.259 29.143 1.00 46.28 95 ALA A N 1
ATOM 732 C CA . ALA A 1 95 ? -1.694 1.465 29.867 1.00 46.28 95 ALA A CA 1
ATOM 733 C C . ALA A 1 95 ? -0.443 1.206 30.734 1.00 46.28 95 ALA A C 1
ATOM 735 O O . ALA A 1 95 ? -0.481 1.288 31.957 1.00 46.28 95 ALA A O 1
ATOM 736 N N . VAL A 1 96 ? 0.692 0.860 30.128 1.00 48.91 96 VAL A N 1
ATOM 737 C CA . VAL A 1 96 ? 1.974 0.687 30.813 1.00 48.91 96 VAL A CA 1
ATOM 738 C C . VAL A 1 96 ? 2.646 2.046 30.864 1.00 48.91 96 VAL A C 1
ATOM 740 O O . VAL A 1 96 ? 3.676 2.267 30.245 1.00 48.91 96 VAL A O 1
ATOM 743 N N . LEU A 1 97 ? 1.997 2.986 31.549 1.00 50.62 97 LEU A N 1
ATOM 744 C CA . LEU A 1 97 ? 2.611 4.223 32.039 1.00 50.62 97 LEU A CA 1
ATOM 745 C C . LEU A 1 97 ? 1.759 4.908 33.127 1.00 50.62 97 LEU A C 1
ATOM 747 O O . LEU A 1 97 ? 1.845 6.117 33.318 1.00 50.62 97 LEU A O 1
ATOM 751 N N . SER A 1 98 ? 0.920 4.168 33.869 1.00 51.88 98 SER A N 1
ATOM 752 C CA . SER A 1 98 ? 0.163 4.749 35.000 1.00 51.88 98 SER A CA 1
ATOM 753 C C . SER A 1 98 ? 0.049 3.879 36.258 1.00 51.88 98 SER A C 1
ATOM 755 O O . SER A 1 98 ? -0.700 4.238 37.159 1.00 51.88 98 SER A O 1
ATOM 757 N N . MET A 1 99 ? 0.803 2.781 36.394 1.00 47.97 99 MET A N 1
ATOM 758 C CA . MET A 1 99 ? 0.794 1.983 37.635 1.00 47.97 99 MET A CA 1
ATOM 759 C C . MET A 1 99 ? 2.183 1.526 38.087 1.00 47.97 99 MET A C 1
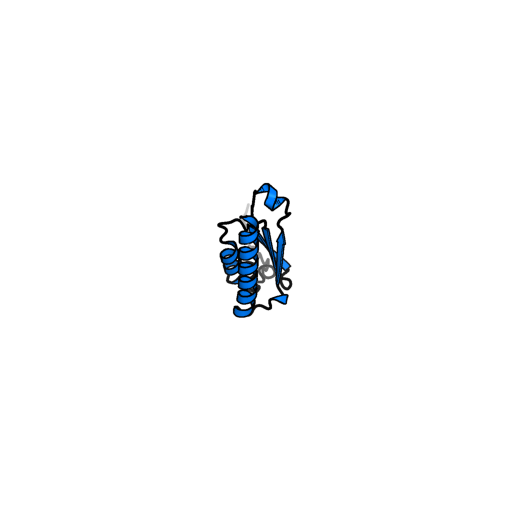ATOM 761 O O . MET A 1 99 ? 2.469 0.337 38.163 1.00 47.97 99 MET A O 1
ATOM 765 N N . LEU A 1 100 ? 3.035 2.479 38.459 1.00 51.59 100 LEU A N 1
ATOM 766 C CA . LEU A 1 100 ? 4.059 2.206 39.468 1.00 51.59 100 LEU A CA 1
ATOM 767 C C . LEU A 1 100 ? 3.713 3.011 40.728 1.00 51.59 100 LEU A C 1
ATOM 769 O O . LEU A 1 100 ? 3.952 4.219 40.741 1.00 51.59 100 LEU A O 1
ATOM 773 N N . PRO A 1 101 ? 3.148 2.394 41.783 1.00 53.16 101 PRO A N 1
ATOM 774 C CA . PRO A 1 101 ? 3.242 2.967 43.116 1.00 53.16 101 PRO A CA 1
ATOM 775 C C . PRO A 1 101 ? 4.707 2.866 43.555 1.00 53.16 101 PRO A C 1
ATOM 777 O O . PRO A 1 101 ? 5.241 1.772 43.710 1.00 53.16 101 PRO A O 1
ATOM 780 N N . HIS A 1 102 ? 5.382 4.003 43.719 1.00 49.31 102 HIS A N 1
ATOM 781 C CA . HIS A 1 102 ? 6.686 4.050 44.383 1.00 49.31 102 HIS A CA 1
ATOM 782 C C . HIS A 1 102 ? 6.447 4.120 45.899 1.00 49.31 102 HIS A C 1
ATOM 784 O O . HIS A 1 102 ? 6.614 5.162 46.524 1.00 49.31 102 HIS A O 1
ATOM 790 N N . GLU A 1 103 ? 5.985 3.014 46.481 1.00 53.75 103 GLU A N 1
ATOM 791 C CA . GLU A 1 103 ? 6.135 2.781 47.916 1.00 53.75 103 GLU A CA 1
ATOM 792 C C . GLU A 1 103 ? 7.383 1.923 48.112 1.00 53.75 103 GLU A C 1
ATOM 794 O O . GLU A 1 103 ? 7.338 0.710 47.936 1.00 53.75 103 GLU A O 1
ATOM 799 N N . ASP A 1 104 ? 8.501 2.555 48.470 1.00 44.78 104 ASP A N 1
ATOM 800 C CA . ASP A 1 104 ? 9.638 1.847 49.056 1.00 44.78 104 ASP A CA 1
ATOM 801 C C . ASP A 1 104 ? 9.727 2.246 50.534 1.00 44.78 104 ASP A C 1
ATOM 803 O O . ASP A 1 104 ? 10.318 3.255 50.924 1.00 44.78 104 ASP A O 1
ATOM 807 N N . SER A 1 105 ? 9.011 1.475 51.353 1.00 47.28 105 SER A N 1
ATOM 808 C CA . SER A 1 105 ? 9.235 1.393 52.792 1.00 47.28 105 SER A CA 1
ATOM 809 C C . SER A 1 105 ? 10.478 0.541 53.032 1.00 47.28 105 SER A C 1
ATOM 811 O O . SER A 1 105 ? 10.433 -0.673 52.841 1.00 47.28 105 SER A O 1
ATOM 813 N N . VAL A 1 106 ? 11.566 1.144 53.510 1.00 52.28 106 VAL A N 1
ATOM 814 C CA . VAL A 1 106 ? 12.722 0.391 54.020 1.00 52.28 106 VAL A CA 1
ATOM 815 C C . VAL A 1 106 ? 12.528 0.119 55.522 1.00 52.28 106 VAL A C 1
ATOM 817 O O . VAL A 1 106 ? 12.236 1.052 56.276 1.00 52.28 106 VAL A O 1
ATOM 820 N N . PRO A 1 107 ? 12.673 -1.138 55.987 1.00 47.91 107 PRO A N 1
ATOM 821 C CA . PRO A 1 107 ? 12.411 -1.528 57.368 1.00 47.91 107 PRO A CA 1
ATOM 822 C C . PRO A 1 107 ? 13.512 -1.088 58.344 1.00 47.91 107 PRO A C 1
ATOM 824 O O . PRO A 1 107 ? 14.694 -1.004 58.011 1.00 47.91 107 PRO A O 1
ATOM 827 N N . ALA A 1 108 ? 13.090 -0.853 59.587 1.00 53.59 108 ALA A N 1
ATOM 828 C CA . ALA A 1 108 ? 13.923 -0.500 60.727 1.00 53.59 108 ALA A CA 1
ATOM 829 C C . ALA A 1 108 ? 14.954 -1.586 61.086 1.00 53.59 108 ALA A C 1
ATOM 831 O O . ALA A 1 108 ? 14.600 -2.750 61.272 1.00 53.59 108 ALA A O 1
ATOM 832 N N . ALA A 1 109 ? 16.202 -1.172 61.313 1.00 48.25 109 ALA A N 1
ATOM 833 C CA . ALA A 1 109 ? 17.174 -1.922 62.104 1.00 48.25 109 ALA A CA 1
ATOM 834 C C . ALA A 1 109 ? 18.085 -0.950 62.887 1.00 48.25 109 ALA A C 1
ATOM 836 O O . ALA A 1 109 ? 18.873 -0.207 62.309 1.00 48.25 109 ALA A O 1
ATOM 837 N N . LEU A 1 110 ? 17.943 -0.953 64.215 1.00 59.34 110 LEU A N 1
ATOM 838 C CA . LEU A 1 110 ? 18.863 -0.393 65.223 1.00 59.34 110 LEU A CA 1
ATOM 839 C C . LEU A 1 110 ? 19.701 -1.557 65.819 1.00 59.34 110 LEU A C 1
ATOM 841 O O . LEU A 1 110 ? 19.293 -2.708 65.671 1.00 59.34 110 LEU A O 1
ATOM 845 N N . PRO A 1 111 ? 20.713 -1.309 66.674 1.00 55.00 111 PRO A N 1
ATOM 846 C CA . PRO A 1 111 ? 22.073 -0.816 66.423 1.00 55.00 111 PRO A CA 1
ATOM 847 C C . PRO A 1 111 ? 23.125 -1.885 66.853 1.00 55.00 111 PRO A C 1
ATOM 849 O O . PRO A 1 111 ? 22.755 -3.014 67.182 1.00 55.00 111 PRO A O 1
ATOM 852 N N . PRO A 1 112 ? 24.426 -1.547 66.964 1.00 52.44 112 PRO A N 1
ATOM 853 C CA . PRO A 1 112 ? 25.145 -2.047 68.139 1.00 52.44 112 PRO A CA 1
ATOM 854 C C . PRO A 1 112 ? 25.955 -0.983 68.890 1.00 52.44 112 PRO A C 1
ATOM 856 O O . PRO A 1 112 ? 26.345 0.055 68.363 1.00 52.44 112 PRO A O 1
ATOM 859 N N . VAL A 1 113 ? 26.140 -1.300 70.168 1.00 49.72 113 VAL A N 1
ATOM 860 C CA . VAL A 1 113 ? 26.725 -0.520 71.259 1.00 49.72 113 VAL A CA 1
ATOM 861 C C . VAL A 1 113 ? 28.255 -0.425 71.166 1.00 49.72 113 VAL A C 1
ATOM 863 O O . VAL A 1 113 ? 28.910 -1.428 70.877 1.00 49.72 113 VAL A O 1
ATOM 866 N N . ALA A 1 114 ? 28.805 0.753 71.474 1.00 52.12 114 ALA A N 1
ATOM 867 C CA . ALA A 1 114 ? 30.097 0.955 72.138 1.00 52.12 114 ALA A CA 1
ATOM 868 C C . ALA A 1 114 ? 30.136 2.365 72.742 1.00 52.12 114 ALA A C 1
ATOM 870 O O . ALA A 1 114 ? 29.798 3.319 72.004 1.00 52.12 114 ALA A O 1
#

Foldseek 3Di:
DPPVVLVVVVVVLVVVLLVVCVVVVHDSVQKDWDFDQPDPVCVVVVLNRGWIWIAGNVQRDIDIARRHPPGPRSVVVVCCCVPNPVDPDPPDPPPVPPDDDPDDDDDDDDDDDD

pLDDT: mean 75.72, std 16.13, range [40.47, 92.81]

Radius of gyration: 24.71 Å; chains: 1; bounding box: 44×20×97 Å

Secondary structure (DSSP, 8-state):
-HHHHHHHHHHHHHHHHHHHHHHTT--GGGEEEEEESS-HHHHHTT-TT-EEEEEETTT--EEEEE--TT--HHHHHHHHHHHSTTSPPPS----TTS-------PPP------